Protein AF-A0A9E3UWG3-F1 (afdb_monomer_lite)

Structure (mmCIF, N/CA/C/O backbone):
data_AF-A0A9E3UWG3-F1
#
_entry.id   AF-A0A9E3UWG3-F1
#
loop_
_atom_site.group_PDB
_atom_site.id
_atom_site.type_symbol
_atom_site.label_atom_id
_atom_site.label_alt_id
_atom_site.label_comp_id
_atom_site.label_asym_id
_atom_site.label_entity_id
_atom_site.label_seq_id
_atom_site.pdbx_PDB_ins_code
_atom_site.Cartn_x
_atom_site.Cartn_y
_atom_site.Cartn_z
_atom_site.occupancy
_atom_site.B_iso_or_equiv
_atom_site.auth_seq_id
_atom_site.auth_comp_id
_atom_site.auth_asym_id
_atom_site.auth_atom_id
_atom_site.pdbx_PDB_model_num
ATOM 1 N N . MET A 1 1 ? 15.071 20.161 -8.185 1.00 39.47 1 MET A N 1
ATOM 2 C CA . MET A 1 1 ? 14.801 19.354 -6.969 1.00 39.47 1 MET A CA 1
ATOM 3 C C . MET A 1 1 ? 13.330 19.539 -6.672 1.00 39.47 1 MET A C 1
ATOM 5 O O . MET A 1 1 ? 12.957 20.353 -5.837 1.00 39.47 1 MET A O 1
ATOM 9 N N . ASP A 1 2 ? 12.503 18.858 -7.455 1.00 35.72 2 ASP A N 1
ATOM 10 C CA . ASP A 1 2 ? 11.132 19.292 -7.684 1.00 35.72 2 ASP A CA 1
ATOM 11 C C . ASP A 1 2 ? 10.154 18.436 -6.882 1.00 35.72 2 ASP A C 1
ATOM 13 O O . ASP A 1 2 ? 9.963 17.244 -7.119 1.00 35.72 2 ASP A O 1
ATOM 17 N N . SER A 1 3 ? 9.545 19.118 -5.916 1.00 42.72 3 SER A N 1
ATOM 18 C CA . SER A 1 3 ? 8.105 19.074 -5.686 1.00 42.72 3 SER A CA 1
ATOM 19 C C . SER A 1 3 ? 7.502 17.797 -5.110 1.00 42.72 3 SER A C 1
ATOM 21 O O . SER A 1 3 ? 6.572 17.205 -5.652 1.00 42.72 3 SER A O 1
ATOM 23 N N . LEU A 1 4 ?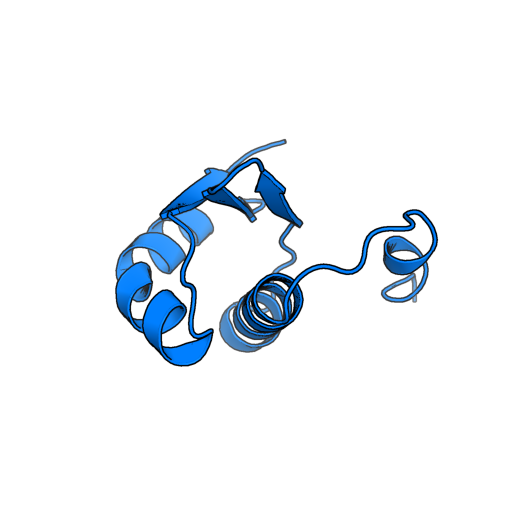 7.904 17.494 -3.873 1.00 47.81 4 LEU A N 1
ATOM 24 C CA . LEU A 1 4 ? 6.998 16.855 -2.907 1.00 47.81 4 LEU A CA 1
ATOM 25 C C . LEU A 1 4 ? 5.895 17.816 -2.415 1.00 47.81 4 LEU A C 1
ATOM 27 O O . LEU A 1 4 ? 4.844 17.351 -1.986 1.00 47.81 4 LEU A O 1
ATOM 31 N N . GLN A 1 5 ? 6.100 19.138 -2.502 1.00 47.28 5 GLN A N 1
ATOM 32 C CA . GLN A 1 5 ? 5.160 20.145 -1.985 1.00 47.28 5 GLN A CA 1
ATOM 33 C C . GLN A 1 5 ? 4.049 20.540 -2.978 1.00 47.28 5 GLN A C 1
ATOM 35 O O . GLN A 1 5 ? 2.945 20.856 -2.542 1.00 47.28 5 GLN A O 1
ATOM 40 N N . GLU A 1 6 ? 4.255 20.453 -4.300 1.00 41.72 6 GLU A N 1
ATOM 41 C CA . GLU A 1 6 ? 3.228 20.907 -5.265 1.00 41.72 6 GLU A CA 1
ATOM 42 C C . GLU A 1 6 ? 2.062 19.925 -5.465 1.00 41.72 6 GLU A C 1
ATOM 44 O O . GLU A 1 6 ? 0.971 20.330 -5.864 1.00 41.72 6 GLU A O 1
ATOM 49 N N . ILE A 1 7 ? 2.220 18.645 -5.114 1.00 52.06 7 ILE A N 1
ATOM 50 C CA . ILE A 1 7 ? 1.125 17.655 -5.208 1.00 52.06 7 ILE A CA 1
ATOM 51 C C . ILE A 1 7 ? 0.158 17.754 -4.007 1.00 52.06 7 ILE A C 1
ATOM 53 O O . ILE A 1 7 ? -0.892 17.111 -3.990 1.00 52.06 7 ILE A O 1
ATOM 57 N N . LEU A 1 8 ? 0.462 18.595 -3.013 1.00 52.06 8 LEU A N 1
ATOM 58 C CA . LEU A 1 8 ? -0.438 18.902 -1.894 1.00 52.06 8 LEU A CA 1
ATOM 59 C C . LEU A 1 8 ? -1.321 20.139 -2.136 1.00 52.06 8 LEU A C 1
ATOM 61 O O . LEU A 1 8 ? -2.232 20.387 -1.354 1.00 52.06 8 LEU A O 1
ATOM 65 N N . GLY A 1 9 ? -1.101 20.897 -3.217 1.00 41.06 9 GLY A N 1
ATOM 66 C CA . GLY A 1 9 ? -1.669 22.242 -3.378 1.00 41.06 9 GLY A CA 1
ATOM 67 C C . GLY A 1 9 ? -3.090 22.353 -3.941 1.00 41.06 9 GLY A C 1
ATOM 68 O O . GLY A 1 9 ? -3.592 23.467 -4.056 1.00 41.06 9 GLY A O 1
ATOM 69 N N . LYS A 1 10 ? -3.760 21.262 -4.338 1.00 44.53 10 LYS A N 1
ATOM 70 C CA . LYS A 1 10 ? -5.097 21.351 -4.963 1.00 44.53 10 LYS A CA 1
ATOM 71 C C . LYS A 1 10 ? -6.014 20.195 -4.594 1.00 44.53 10 LYS A C 1
ATOM 73 O O . LYS A 1 10 ? -6.247 19.300 -5.407 1.00 44.53 10 LYS A O 1
ATOM 78 N N . LYS A 1 11 ? -6.557 20.240 -3.382 1.00 42.19 11 LYS A N 1
ATOM 79 C CA . LYS A 1 11 ? -7.946 19.858 -3.101 1.00 42.19 11 LYS A CA 1
ATOM 80 C C . LYS A 1 11 ? -8.222 20.077 -1.622 1.00 42.19 11 LYS A C 1
ATOM 82 O O . LYS A 1 11 ? -7.675 19.358 -0.790 1.00 42.19 11 LYS A O 1
ATOM 87 N N . ASP A 1 12 ? -9.118 21.013 -1.320 1.00 47.03 12 ASP A N 1
ATOM 88 C CA . ASP A 1 12 ? -10.125 20.804 -0.280 1.00 47.03 12 ASP A CA 1
ATOM 89 C C . ASP A 1 12 ? -10.465 19.318 -0.222 1.00 47.03 12 ASP A C 1
ATOM 91 O O . ASP A 1 12 ? -10.723 18.764 -1.279 1.00 47.03 12 ASP A O 1
ATOM 95 N N . PHE A 1 13 ? -10.368 18.673 0.935 1.00 44.22 13 PHE A N 1
ATOM 96 C CA . PHE A 1 13 ? -11.027 17.415 1.321 1.00 44.22 13 PHE A CA 1
ATOM 97 C C . PHE A 1 13 ? -10.167 16.786 2.410 1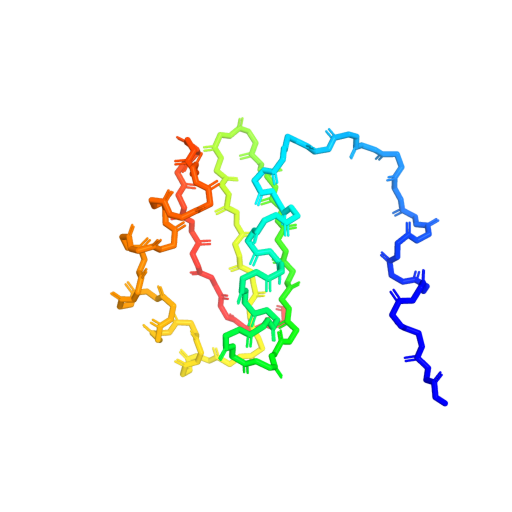.00 44.22 13 PHE A C 1
ATOM 99 O O . PHE A 1 13 ? -9.213 16.074 2.119 1.00 44.22 13 PHE A O 1
ATOM 106 N N . THR A 1 14 ? -10.518 17.062 3.662 1.00 49.12 14 THR A N 1
ATOM 107 C CA . THR A 1 14 ? -10.109 16.328 4.862 1.00 49.12 14 THR A CA 1
ATOM 108 C C . THR A 1 14 ? -10.256 14.820 4.611 1.00 49.12 14 THR A C 1
ATOM 110 O O . THR A 1 14 ? -11.387 14.330 4.587 1.00 49.12 14 THR A O 1
ATOM 113 N N . PRO A 1 15 ? -9.177 14.043 4.400 1.00 52.16 15 PRO A N 1
ATOM 114 C CA . PRO A 1 15 ? -9.290 12.598 4.345 1.00 52.16 15 PRO A CA 1
ATOM 115 C C . PRO A 1 15 ? -9.068 12.053 5.764 1.00 52.16 15 PRO A C 1
ATOM 117 O O . PRO A 1 15 ? -8.222 12.574 6.494 1.00 52.16 15 PRO A O 1
ATOM 120 N N . PRO A 1 16 ? -9.780 10.997 6.181 1.00 57.38 16 PRO A N 1
ATOM 121 C CA . PRO A 1 16 ? -9.495 10.343 7.451 1.00 57.38 16 PRO A CA 1
ATOM 122 C C . PRO A 1 16 ? -8.045 9.826 7.414 1.00 57.38 16 PRO A C 1
ATOM 124 O O . PRO A 1 16 ? -7.552 9.451 6.348 1.00 57.38 16 PRO A O 1
ATOM 127 N N . ASN A 1 17 ? -7.359 9.831 8.560 1.00 72.38 17 ASN A N 1
ATOM 128 C CA . ASN A 1 17 ? -5.925 9.539 8.766 1.00 72.38 17 ASN A CA 1
ATOM 129 C C . ASN A 1 17 ? -5.299 8.398 7.918 1.00 72.38 17 ASN A C 1
ATOM 131 O O . ASN A 1 17 ? -4.092 8.389 7.678 1.00 72.38 17 ASN A O 1
ATOM 135 N N . GLU A 1 18 ? -6.098 7.452 7.431 1.00 79.12 18 GLU A N 1
ATOM 136 C CA . GLU A 1 18 ? -5.699 6.294 6.627 1.00 79.12 18 GLU A CA 1
ATOM 137 C C . GLU A 1 18 ? -4.997 6.652 5.303 1.00 79.12 18 GLU A C 1
ATOM 139 O O . GLU A 1 18 ? -4.008 6.017 4.942 1.00 79.12 18 GLU A O 1
ATOM 144 N N . VAL A 1 19 ? -5.455 7.677 4.568 1.00 86.25 19 VAL A N 1
ATOM 145 C CA . VAL A 1 19 ? -4.867 8.029 3.253 1.00 86.25 19 VAL A CA 1
ATOM 146 C C . VAL A 1 19 ? -3.410 8.463 3.401 1.00 86.25 19 VAL A C 1
ATOM 148 O O . VAL A 1 19 ? -2.557 8.080 2.597 1.00 86.25 19 VAL A O 1
ATOM 151 N N . VAL A 1 20 ? -3.132 9.267 4.428 1.00 86.69 20 VAL A N 1
ATOM 152 C CA . VAL A 1 20 ? -1.784 9.753 4.741 1.00 86.69 20 VAL A CA 1
ATOM 153 C C . VAL A 1 20 ? -0.923 8.594 5.232 1.00 86.69 20 VAL A C 1
ATOM 155 O O . VAL A 1 20 ? 0.160 8.378 4.688 1.00 86.69 20 VAL A O 1
ATOM 158 N N . ALA A 1 21 ? -1.441 7.785 6.162 1.00 88.00 21 ALA A N 1
ATOM 159 C CA . ALA A 1 21 ? -0.732 6.633 6.709 1.00 88.00 21 ALA A CA 1
ATOM 160 C C . ALA A 1 21 ? -0.306 5.637 5.618 1.00 88.00 21 ALA A C 1
ATOM 162 O O . ALA A 1 21 ? 0.840 5.190 5.597 1.00 88.00 21 ALA A O 1
ATOM 163 N N . VAL A 1 22 ? -1.195 5.329 4.669 1.00 88.88 22 VAL A N 1
ATOM 164 C CA . VAL A 1 22 ? -0.900 4.412 3.560 1.00 88.88 22 VAL A CA 1
ATOM 165 C C . VAL A 1 22 ? 0.121 5.008 2.595 1.00 88.88 22 VAL A C 1
ATOM 167 O O . VAL A 1 22 ? 1.055 4.313 2.189 1.00 88.88 22 VAL A O 1
ATOM 170 N N . LYS A 1 23 ? -0.004 6.295 2.245 1.00 89.00 23 LYS A N 1
ATOM 171 C CA . LYS A 1 23 ? 0.987 6.974 1.397 1.00 89.00 23 LYS A CA 1
ATOM 172 C C . LYS A 1 23 ? 2.371 6.964 2.035 1.00 89.00 23 LYS A C 1
ATOM 174 O O . LYS A 1 23 ? 3.350 6.646 1.355 1.00 89.00 23 LYS A O 1
ATOM 179 N N . GLU A 1 24 ? 2.462 7.282 3.323 1.00 88.31 24 GLU A N 1
ATOM 180 C CA . GLU A 1 24 ? 3.728 7.259 4.052 1.00 88.31 24 GLU A CA 1
ATOM 181 C C . GLU A 1 24 ? 4.291 5.850 4.165 1.00 88.31 24 GLU A C 1
ATOM 183 O O . GLU A 1 24 ? 5.481 5.659 3.922 1.00 88.31 24 GLU A O 1
ATOM 188 N N . TYR A 1 25 ? 3.457 4.855 4.471 1.00 89.56 25 TYR A N 1
ATOM 189 C CA . TYR A 1 25 ? 3.887 3.463 4.529 1.00 89.56 25 TYR A CA 1
ATOM 190 C C . TYR A 1 25 ? 4.504 3.028 3.200 1.00 89.56 25 TYR A C 1
ATOM 192 O O . TYR A 1 25 ? 5.626 2.523 3.183 1.00 89.56 25 TYR A O 1
ATOM 200 N N . ILE A 1 26 ? 3.821 3.282 2.079 1.00 89.44 26 ILE A N 1
ATOM 201 C CA . ILE A 1 26 ? 4.306 2.888 0.753 1.00 89.44 26 ILE A CA 1
ATOM 202 C C . ILE A 1 26 ? 5.599 3.627 0.399 1.00 89.44 26 ILE A C 1
ATOM 204 O O . ILE A 1 26 ? 6.558 3.007 -0.064 1.00 89.44 26 ILE A O 1
ATOM 208 N N . THR A 1 27 ? 5.655 4.931 0.673 1.00 89.94 27 THR A N 1
ATOM 209 C CA . THR A 1 27 ? 6.838 5.755 0.394 1.00 89.94 27 THR A CA 1
ATOM 210 C C . THR A 1 27 ? 8.040 5.295 1.219 1.00 89.94 27 THR A C 1
ATOM 212 O O . THR A 1 27 ? 9.129 5.127 0.677 1.00 89.94 27 THR A O 1
ATOM 215 N N . ARG A 1 28 ? 7.863 5.026 2.517 1.00 88.62 28 ARG A N 1
ATOM 216 C CA . ARG A 1 28 ? 8.949 4.598 3.414 1.00 88.62 28 ARG A CA 1
ATOM 217 C C . ARG A 1 28 ? 9.406 3.164 3.130 1.00 88.62 28 ARG A C 1
ATOM 219 O O . ARG A 1 28 ? 10.603 2.898 3.124 1.00 88.62 28 ARG A O 1
ATOM 226 N N . ARG A 1 29 ? 8.465 2.242 2.896 1.00 89.56 29 ARG A N 1
ATOM 227 C CA . ARG A 1 29 ? 8.724 0.802 2.709 1.00 89.56 29 ARG A CA 1
ATOM 228 C C . ARG A 1 29 ? 9.275 0.490 1.321 1.00 89.56 29 ARG A C 1
ATOM 230 O O . ARG A 1 29 ? 10.250 -0.246 1.211 1.00 89.56 29 ARG A O 1
ATOM 237 N N . TYR A 1 30 ? 8.651 1.033 0.279 1.00 88.69 30 TYR A N 1
ATOM 238 C CA . TYR A 1 30 ? 8.931 0.666 -1.111 1.00 88.69 30 TYR A CA 1
ATOM 239 C C . TYR A 1 30 ? 9.656 1.765 -1.893 1.00 88.69 30 TYR A C 1
ATOM 241 O O . TYR A 1 30 ? 9.962 1.558 -3.065 1.00 88.69 30 TYR A O 1
ATOM 249 N N . LYS A 1 31 ? 9.931 2.927 -1.274 1.00 89.00 31 LYS A N 1
ATOM 250 C CA . LYS A 1 31 ? 10.590 4.083 -1.915 1.00 89.00 31 LYS A CA 1
ATOM 251 C C . LYS A 1 31 ? 9.929 4.471 -3.241 1.00 89.00 31 LYS A C 1
ATOM 253 O O . LYS A 1 31 ? 10.596 4.866 -4.192 1.00 89.00 31 LYS A O 1
ATOM 258 N N . SER A 1 32 ? 8.607 4.320 -3.307 1.00 88.19 32 SER A N 1
ATOM 259 C CA . SER A 1 32 ? 7.831 4.491 -4.530 1.00 88.19 32 SER A CA 1
ATOM 260 C C . SER A 1 32 ? 6.653 5.424 -4.304 1.00 88.19 32 SER A C 1
ATOM 262 O O . SER A 1 32 ? 6.096 5.497 -3.207 1.00 88.19 32 SER A O 1
ATOM 264 N N . THR A 1 33 ? 6.274 6.143 -5.356 1.00 85.94 33 THR A N 1
ATOM 265 C CA . THR A 1 33 ? 5.134 7.053 -5.331 1.00 85.94 33 THR A CA 1
ATOM 266 C C . THR A 1 33 ? 3.835 6.272 -5.504 1.00 85.94 33 THR A C 1
ATOM 268 O O . THR A 1 33 ? 3.756 5.291 -6.244 1.00 85.94 33 THR A O 1
ATOM 271 N N . SER A 1 34 ? 2.789 6.700 -4.800 1.00 87.81 34 SER A N 1
ATOM 272 C CA . SER A 1 34 ? 1.462 6.099 -4.912 1.00 87.81 34 SER A CA 1
ATOM 273 C C . SER A 1 34 ? 0.371 7.156 -4.841 1.00 87.81 34 SER A C 1
ATOM 275 O O . SER A 1 34 ? 0.486 8.174 -4.154 1.00 87.81 34 SER A O 1
ATOM 277 N N . THR A 1 35 ? -0.712 6.913 -5.571 1.00 89.38 35 THR A N 1
ATOM 278 C CA . THR A 1 35 ? -1.927 7.719 -5.476 1.00 89.38 35 THR A CA 1
ATOM 279 C C . THR A 1 35 ? -2.946 6.947 -4.664 1.00 89.38 35 THR A C 1
ATOM 281 O O . THR A 1 35 ? -3.413 5.897 -5.090 1.00 89.38 35 THR A O 1
ATOM 284 N N . VAL A 1 36 ? -3.308 7.483 -3.504 1.00 88.75 36 VAL A N 1
ATOM 285 C CA . VAL A 1 36 ? -4.308 6.888 -2.613 1.00 88.75 36 VAL A CA 1
ATOM 286 C C . VAL A 1 36 ? -5.525 7.799 -2.579 1.00 88.75 36 VAL A C 1
ATOM 288 O O . VAL A 1 36 ? -5.374 9.016 -2.432 1.00 88.75 36 VAL A O 1
ATOM 291 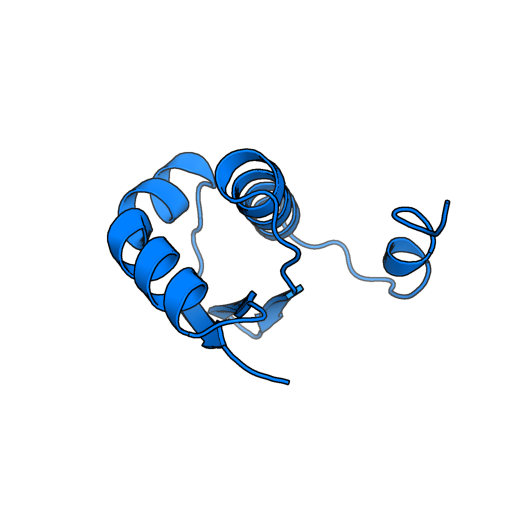N N . ARG A 1 37 ? -6.717 7.227 -2.758 1.00 86.88 37 ARG A N 1
ATOM 292 C CA . ARG A 1 37 ? -8.002 7.938 -2.710 1.00 86.88 37 ARG A CA 1
ATOM 293 C C . ARG A 1 37 ? -9.054 7.072 -2.028 1.00 86.88 37 ARG A C 1
ATOM 295 O O . ARG A 1 37 ? -9.030 5.857 -2.185 1.00 86.88 37 ARG A O 1
ATOM 302 N N . VAL A 1 38 ? -9.975 7.706 -1.310 1.00 86.31 38 VAL A N 1
ATOM 303 C CA . VAL A 1 38 ? -11.163 7.051 -0.748 1.00 86.31 38 VAL A CA 1
ATOM 304 C C . VAL A 1 38 ? -12.349 7.376 -1.648 1.00 86.31 38 VAL A C 1
ATOM 306 O O . VAL A 1 38 ? -12.549 8.536 -2.004 1.00 86.31 38 VAL A O 1
ATOM 309 N N . GLU A 1 39 ? -13.121 6.364 -2.029 1.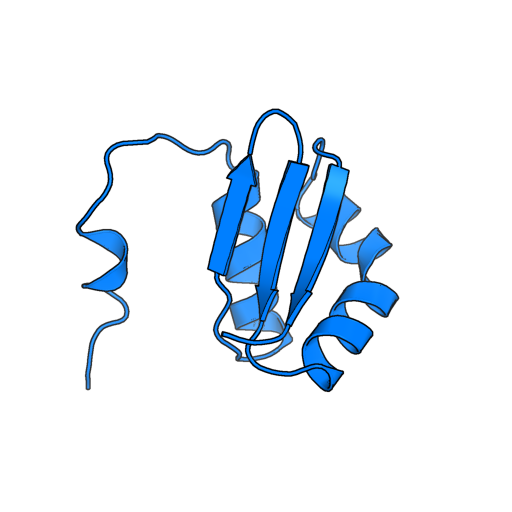00 85.69 39 GLU A N 1
ATOM 310 C CA . GLU A 1 39 ? -14.342 6.516 -2.815 1.00 85.69 39 GLU A CA 1
ATOM 311 C C . GLU A 1 39 ? -15.473 5.691 -2.198 1.00 85.69 39 GLU A C 1
ATOM 313 O O . GLU A 1 39 ? -15.414 4.461 -2.190 1.00 85.69 39 GLU A O 1
ATOM 318 N N . ARG A 1 40 ? -16.508 6.387 -1.705 1.00 81.25 40 ARG A N 1
ATOM 319 C CA . ARG A 1 40 ? -17.707 5.861 -1.017 1.00 81.25 40 ARG A CA 1
ATOM 320 C C . ARG A 1 40 ? -17.413 5.051 0.251 1.00 81.25 40 ARG A C 1
ATOM 322 O O . ARG A 1 40 ? -17.782 5.502 1.323 1.00 81.25 40 ARG A O 1
ATOM 329 N N . ASP A 1 41 ? -16.759 3.902 0.118 1.00 85.00 41 ASP A N 1
ATOM 330 C CA . ASP A 1 41 ? -16.335 3.023 1.221 1.00 85.00 41 ASP A CA 1
ATOM 331 C C . ASP A 1 41 ? -15.089 2.179 0.862 1.00 85.00 41 ASP A C 1
ATOM 333 O O . ASP A 1 41 ? -14.768 1.147 1.456 1.00 85.00 41 ASP A O 1
ATOM 337 N N . VAL A 1 42 ? -14.388 2.589 -0.195 1.00 87.44 42 VAL A N 1
ATOM 338 C CA . VAL A 1 42 ? -13.275 1.844 -0.773 1.00 87.44 42 VAL A CA 1
ATOM 339 C C . VAL A 1 42 ? -12.034 2.720 -0.778 1.00 87.44 42 VAL A C 1
ATOM 341 O O . VAL A 1 42 ? -12.039 3.819 -1.333 1.00 87.44 42 VAL A O 1
ATOM 344 N N . LEU A 1 43 ? -10.943 2.211 -0.211 1.00 88.94 43 LEU A N 1
ATOM 345 C CA . LEU A 1 43 ? -9.622 2.806 -0.329 1.00 88.94 43 LEU A CA 1
ATOM 346 C C . LEU A 1 43 ? -8.943 2.254 -1.583 1.00 88.94 43 LEU A C 1
ATOM 348 O O . LEU A 1 43 ? -8.620 1.070 -1.670 1.00 88.94 43 LEU A O 1
ATOM 352 N N . ILE A 1 44 ? -8.716 3.119 -2.563 1.00 90.69 44 ILE A N 1
ATOM 353 C CA . ILE A 1 44 ? -8.076 2.771 -3.826 1.00 90.69 44 ILE A CA 1
ATOM 354 C C . ILE A 1 44 ? -6.626 3.246 -3.788 1.00 90.69 44 ILE A C 1
ATOM 356 O O . ILE A 1 44 ? -6.356 4.448 -3.720 1.00 90.69 44 ILE A O 1
ATOM 360 N N . ILE A 1 45 ? -5.698 2.299 -3.891 1.00 91.62 45 ILE A N 1
ATOM 361 C CA . ILE A 1 45 ? -4.262 2.542 -4.025 1.00 91.62 45 ILE A CA 1
ATOM 362 C C . ILE A 1 45 ? -3.873 2.304 -5.481 1.00 91.62 45 ILE A C 1
ATOM 364 O O . ILE A 1 45 ? -4.034 1.201 -6.000 1.00 91.62 45 ILE A O 1
ATOM 368 N N . ARG A 1 46 ? -3.335 3.329 -6.141 1.00 91.69 46 ARG A N 1
ATOM 369 C CA . ARG A 1 46 ? -2.705 3.220 -7.459 1.00 91.69 46 ARG A CA 1
ATOM 370 C C . ARG A 1 46 ? -1.196 3.319 -7.336 1.00 91.69 46 ARG A C 1
ATOM 372 O O . ARG A 1 46 ? -0.683 4.272 -6.744 1.00 91.69 46 ARG A O 1
ATOM 379 N N . VAL A 1 47 ? -0.510 2.362 -7.944 1.00 92.50 47 VAL A N 1
ATOM 380 C CA . VAL A 1 47 ? 0.951 2.283 -7.995 1.00 92.50 47 VAL A CA 1
ATOM 381 C C . VAL A 1 47 ? 1.465 2.210 -9.435 1.00 92.50 47 VAL A C 1
ATOM 383 O O . VAL A 1 47 ? 0.740 1.766 -10.326 1.00 92.50 47 VAL A O 1
ATOM 386 N N . PRO A 1 48 ? 2.713 2.640 -9.691 1.00 90.44 48 PRO A N 1
ATOM 387 C CA . PRO A 1 48 ? 3.246 2.742 -11.049 1.00 90.44 48 PRO A CA 1
ATOM 388 C C . PRO A 1 48 ? 3.488 1.393 -11.740 1.00 90.44 48 PRO A C 1
ATOM 390 O O . PRO A 1 48 ? 3.490 1.349 -12.966 1.00 90.44 48 PRO A O 1
ATOM 393 N N . SER A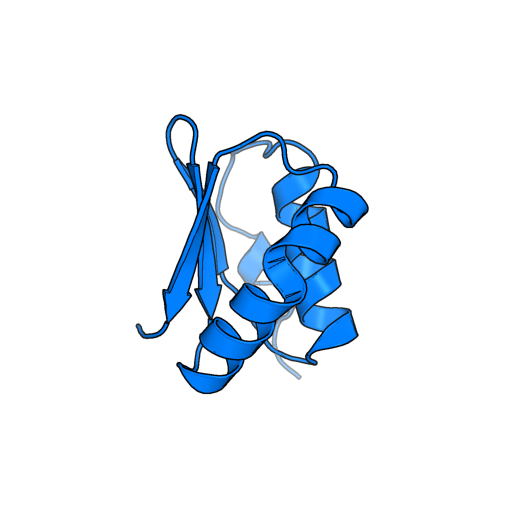 1 49 ? 3.695 0.300 -10.996 1.00 92.31 49 SER A N 1
ATOM 394 C CA . SER A 1 49 ? 4.041 -1.005 -11.573 1.00 92.31 49 SER A CA 1
ATOM 395 C C . SER A 1 49 ? 3.182 -2.147 -11.033 1.00 92.31 49 SER A C 1
ATOM 397 O O . SER A 1 49 ? 2.747 -2.139 -9.879 1.00 92.31 49 SER A O 1
ATOM 399 N N . SER A 1 50 ? 2.967 -3.159 -11.877 1.00 92.00 50 SER A N 1
ATOM 400 C CA . SER A 1 50 ? 2.277 -4.402 -11.510 1.00 92.00 50 SER A CA 1
ATOM 401 C C . SER A 1 50 ? 3.040 -5.188 -10.445 1.00 92.00 50 SER A C 1
ATOM 403 O O . SER A 1 50 ? 2.424 -5.733 -9.535 1.00 92.00 50 SER A O 1
ATOM 405 N N . ALA A 1 51 ? 4.375 -5.179 -10.505 1.00 92.38 51 ALA A N 1
ATOM 406 C CA . ALA A 1 51 ? 5.225 -5.799 -9.494 1.00 92.38 51 ALA A CA 1
ATOM 407 C C . ALA A 1 51 ? 4.994 -5.182 -8.106 1.00 92.38 51 ALA A C 1
ATOM 409 O O . ALA A 1 51 ? 4.788 -5.907 -7.139 1.00 92.38 51 ALA A O 1
ATOM 410 N N . LEU A 1 52 ? 4.949 -3.847 -8.006 1.00 91.31 52 LEU A N 1
ATOM 411 C CA . LEU A 1 52 ? 4.686 -3.177 -6.733 1.00 91.31 52 LEU A CA 1
ATOM 412 C C . LEU A 1 52 ? 3.263 -3.449 -6.232 1.00 91.31 52 LEU A C 1
ATOM 414 O O . LEU A 1 52 ? 3.070 -3.653 -5.036 1.00 91.31 52 LEU A O 1
ATOM 418 N N . ALA A 1 53 ? 2.276 -3.494 -7.132 1.00 93.06 53 ALA A N 1
ATOM 419 C CA . ALA A 1 53 ? 0.911 -3.861 -6.764 1.00 93.06 53 ALA A CA 1
ATOM 420 C C . ALA A 1 53 ? 0.844 -5.274 -6.178 1.00 93.06 53 ALA A C 1
ATOM 422 O O . ALA A 1 53 ? 0.254 -5.450 -5.115 1.00 93.06 53 ALA A O 1
ATOM 423 N N . ALA A 1 54 ? 1.494 -6.249 -6.819 1.00 93.81 54 ALA A N 1
ATOM 424 C CA . ALA A 1 54 ? 1.561 -7.621 -6.328 1.00 93.81 54 ALA A CA 1
ATOM 425 C C . ALA A 1 54 ? 2.240 -7.693 -4.952 1.00 93.81 54 ALA A C 1
ATOM 427 O O . ALA A 1 54 ? 1.712 -8.324 -4.042 1.00 93.81 54 ALA A O 1
ATOM 428 N N . THR A 1 55 ? 3.353 -6.981 -4.755 1.00 92.81 55 THR A N 1
ATOM 429 C CA . THR A 1 55 ? 4.041 -6.931 -3.457 1.00 92.81 55 THR A CA 1
ATOM 430 C C . THR A 1 55 ? 3.155 -6.349 -2.357 1.00 92.81 55 THR A C 1
ATOM 432 O O . THR A 1 55 ? 3.046 -6.932 -1.282 1.00 92.81 55 THR A O 1
ATOM 435 N N . ILE A 1 56 ? 2.473 -5.230 -2.617 1.00 92.00 56 ILE A N 1
ATOM 436 C CA . ILE A 1 56 ? 1.554 -4.626 -1.638 1.00 92.00 56 ILE A CA 1
ATOM 437 C C . ILE A 1 56 ? 0.365 -5.556 -1.367 1.00 92.00 56 ILE A C 1
ATOM 439 O O . ILE A 1 56 ? -0.136 -5.594 -0.249 1.00 92.00 56 ILE A O 1
ATOM 443 N N . GLN A 1 57 ? -0.077 -6.321 -2.365 1.00 92.44 57 GLN A N 1
ATOM 444 C CA . GLN A 1 57 ? -1.157 -7.291 -2.215 1.00 92.44 57 GLN A CA 1
ATOM 445 C C . GLN A 1 57 ? -0.748 -8.481 -1.332 1.00 92.44 57 GLN A C 1
ATOM 447 O O . GLN A 1 57 ? -1.560 -8.963 -0.546 1.00 92.44 57 GLN A O 1
ATOM 452 N N . LEU A 1 58 ? 0.517 -8.907 -1.385 1.00 92.88 58 LEU A N 1
ATOM 453 C CA . LEU A 1 58 ? 1.068 -9.900 -0.453 1.00 92.88 58 LEU A CA 1
ATOM 454 C C . LEU A 1 58 ? 1.161 -9.345 0.979 1.00 92.88 58 LEU A C 1
ATOM 456 O O . LEU A 1 58 ? 0.810 -10.031 1.935 1.00 92.88 58 LEU A O 1
ATOM 460 N N . ASP A 1 59 ? 1.566 -8.082 1.126 1.00 91.25 59 ASP A N 1
ATOM 461 C CA . ASP A 1 59 ? 1.647 -7.366 2.409 1.00 91.25 59 ASP A CA 1
ATOM 462 C C . ASP A 1 59 ? 0.300 -6.752 2.855 1.00 91.25 59 ASP A C 1
ATOM 464 O O . ASP A 1 59 ? 0.243 -6.006 3.837 1.00 91.25 59 ASP A O 1
ATOM 468 N N . GLN A 1 60 ? -0.806 -7.056 2.165 1.00 90.62 60 GLN A N 1
ATOM 469 C CA . GLN A 1 60 ? -2.078 -6.341 2.314 1.00 90.62 60 GLN A CA 1
ATOM 470 C C . GLN A 1 60 ? -2.594 -6.359 3.755 1.00 90.62 60 GLN A C 1
ATOM 472 O O . GLN A 1 60 ? -3.063 -5.345 4.268 1.00 90.62 60 GLN A O 1
ATOM 477 N N . ARG A 1 61 ? -2.490 -7.508 4.426 1.00 90.50 61 ARG A N 1
ATOM 478 C CA . ARG A 1 61 ? -2.948 -7.667 5.810 1.00 90.50 61 ARG A CA 1
ATOM 479 C C . ARG A 1 61 ? -2.134 -6.808 6.778 1.00 90.50 61 ARG A C 1
ATOM 481 O O . ARG A 1 61 ? -2.710 -6.149 7.636 1.00 90.50 61 ARG A O 1
ATOM 488 N N . THR A 1 62 ? -0.817 -6.766 6.592 1.00 91.06 62 THR A N 1
ATOM 489 C CA . THR A 1 62 ? 0.102 -5.923 7.369 1.00 91.06 62 THR A CA 1
ATOM 490 C C . THR A 1 62 ? -0.179 -4.442 7.141 1.00 91.06 62 THR A C 1
ATOM 492 O O . THR A 1 62 ? -0.123 -3.650 8.079 1.00 91.06 62 THR A O 1
ATOM 495 N N . LEU A 1 63 ? -0.483 -4.057 5.900 1.00 89.25 63 LEU A N 1
ATOM 496 C CA . LEU A 1 63 ? -0.850 -2.687 5.555 1.00 89.25 63 LEU A CA 1
ATOM 497 C C . LEU A 1 63 ? -2.154 -2.272 6.251 1.00 89.25 63 LEU A C 1
ATOM 499 O O . LEU A 1 63 ? -2.206 -1.196 6.838 1.00 89.25 63 LEU A O 1
ATOM 503 N N . ILE A 1 64 ? -3.182 -3.125 6.213 1.00 90.50 64 ILE A N 1
ATOM 504 C CA . ILE A 1 64 ? -4.470 -2.873 6.876 1.00 90.50 64 ILE A CA 1
ATOM 505 C C . ILE A 1 64 ? -4.275 -2.684 8.380 1.00 90.50 64 ILE A C 1
ATOM 507 O O . ILE A 1 64 ? -4.777 -1.710 8.933 1.00 90.50 64 ILE A O 1
ATOM 511 N N . ASP A 1 65 ? -3.508 -3.566 9.019 1.00 90.31 65 ASP A N 1
ATOM 512 C CA . ASP A 1 65 ? -3.238 -3.509 10.456 1.00 90.31 65 ASP A CA 1
ATOM 513 C C . ASP A 1 65 ? -2.454 -2.244 10.848 1.00 90.31 65 ASP A C 1
ATOM 515 O O . ASP A 1 65 ? -2.888 -1.464 11.696 1.00 90.31 65 ASP A O 1
ATOM 519 N N . LYS A 1 66 ? -1.342 -1.959 10.159 1.00 87.75 66 LYS A N 1
ATOM 520 C CA . LYS A 1 66 ? -0.480 -0.810 10.479 1.00 87.75 66 LYS A CA 1
ATOM 521 C C . LYS A 1 66 ? -1.117 0.538 10.185 1.00 87.75 66 LYS A C 1
ATOM 523 O O . LYS A 1 66 ? -0.858 1.501 10.900 1.00 87.75 66 LYS A O 1
ATOM 528 N N . CYS A 1 67 ? -1.905 0.622 9.119 1.00 87.75 67 CYS A N 1
ATOM 529 C CA . CYS A 1 67 ? -2.577 1.856 8.731 1.00 87.75 67 CYS A CA 1
ATOM 530 C C . CYS A 1 67 ? -4.001 1.951 9.294 1.00 87.75 67 CYS A C 1
ATOM 532 O O . CYS A 1 67 ? -4.680 2.931 8.999 1.00 87.75 67 CYS A O 1
ATOM 534 N N . GLN A 1 68 ? -4.435 0.963 10.094 1.00 87.12 68 GLN A N 1
ATOM 535 C CA . GLN A 1 68 ? -5.768 0.881 10.699 1.00 87.12 68 GLN A CA 1
ATOM 536 C C . GLN A 1 68 ? -6.884 1.109 9.667 1.00 87.12 68 GLN A C 1
ATOM 538 O O . GLN A 1 68 ? -7.837 1.842 9.923 1.00 87.12 68 GLN A O 1
ATOM 543 N N . ILE A 1 69 ? -6.731 0.511 8.478 1.00 86.81 69 ILE A N 1
ATOM 544 C CA . ILE A 1 69 ? -7.634 0.727 7.343 1.00 86.81 69 ILE A CA 1
ATOM 545 C C . ILE A 1 69 ? -8.976 0.068 7.648 1.00 86.81 69 ILE A C 1
ATOM 547 O O . ILE A 1 69 ? -9.058 -1.154 7.773 1.00 86.81 69 ILE A O 1
ATOM 551 N N . LYS A 1 70 ? -10.035 0.870 7.720 1.00 84.75 70 LYS A N 1
ATOM 552 C CA . LYS A 1 70 ? -11.408 0.390 7.927 1.00 84.75 70 LYS A CA 1
ATOM 553 C C . LYS A 1 70 ? -12.134 0.122 6.614 1.00 84.75 70 LYS A C 1
ATOM 555 O O . LYS A 1 70 ? -12.993 -0.751 6.550 1.00 84.75 70 LYS A O 1
ATOM 560 N N . HIS A 1 71 ? -11.770 0.861 5.572 1.00 87.38 71 HIS A N 1
ATOM 561 C CA . HIS A 1 71 ? -12.385 0.765 4.255 1.00 87.38 71 HIS A CA 1
ATOM 562 C C . HIS A 1 71 ? -11.934 -0.484 3.497 1.00 87.38 71 HIS A C 1
ATOM 564 O O . HIS A 1 71 ? -10.830 -1.008 3.684 1.00 87.38 71 HIS A O 1
ATOM 570 N N . ARG A 1 72 ? -12.752 -0.923 2.538 1.00 88.25 72 ARG A N 1
ATOM 571 C CA . ARG A 1 72 ? -12.355 -2.000 1.630 1.00 88.25 72 ARG A CA 1
ATOM 572 C C . ARG A 1 72 ? -11.161 -1.554 0.789 1.00 88.25 72 ARG A C 1
ATOM 574 O O . ARG A 1 72 ? -11.233 -0.561 0.074 1.00 88.25 72 ARG A O 1
ATOM 581 N N . LEU A 1 73 ? -10.074 -2.314 0.829 1.00 89.94 73 LEU A N 1
ATOM 582 C CA . LEU A 1 73 ? -8.851 -1.971 0.113 1.00 89.94 73 LEU A CA 1
ATOM 583 C C . LEU A 1 73 ? -8.837 -2.550 -1.312 1.00 89.94 73 LEU A C 1
ATOM 585 O O . LEU A 1 73 ? -9.024 -3.752 -1.506 1.00 89.94 73 LEU A O 1
ATOM 589 N N . ILE A 1 74 ? -8.569 -1.701 -2.306 1.00 91.50 74 ILE A N 1
ATOM 590 C CA . ILE A 1 74 ? -8.351 -2.082 -3.705 1.00 91.50 74 ILE A CA 1
ATOM 591 C C . ILE A 1 74 ? -7.000 -1.544 -4.170 1.00 91.50 74 ILE A C 1
ATOM 593 O O . ILE A 1 74 ? -6.748 -0.341 -4.130 1.00 91.50 74 ILE A O 1
ATOM 597 N N . ILE A 1 75 ? -6.156 -2.436 -4.684 1.00 92.25 75 ILE A N 1
ATOM 598 C CA . ILE A 1 75 ? -4.848 -2.094 -5.245 1.00 92.25 75 ILE A CA 1
ATOM 599 C C . ILE A 1 75 ? -4.945 -2.186 -6.770 1.00 92.25 75 ILE A C 1
ATOM 601 O O . ILE A 1 75 ? -5.433 -3.174 -7.315 1.00 92.25 75 ILE A O 1
ATOM 605 N N . ARG A 1 76 ? -4.5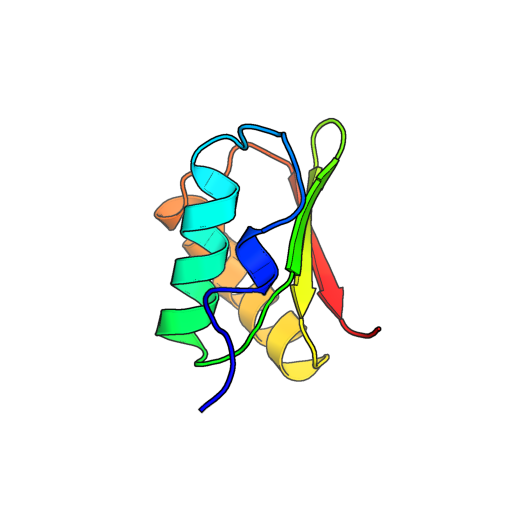09 -1.137 -7.466 1.00 91.69 76 ARG A N 1
ATOM 606 C CA . ARG A 1 76 ? -4.455 -1.054 -8.929 1.00 91.69 76 ARG A CA 1
ATOM 607 C C . ARG A 1 76 ? -3.070 -0.600 -9.373 1.00 91.69 76 ARG A C 1
ATOM 609 O O . ARG A 1 76 ? -2.389 0.132 -8.657 1.00 91.69 76 ARG A O 1
ATOM 616 N N . TYR A 1 77 ? -2.683 -0.989 -10.578 1.00 91.44 77 TYR A N 1
ATOM 617 C CA . TYR A 1 77 ? -1.467 -0.517 -11.232 1.00 91.44 77 TYR A CA 1
ATOM 618 C C . TYR A 1 77 ? -1.788 0.068 -12.606 1.00 91.44 77 TYR A C 1
ATOM 620 O O . TYR A 1 77 ? -2.812 -0.269 -13.200 1.00 91.44 77 TYR A O 1
ATOM 628 N N . GLY A 1 78 ? -0.907 0.937 -13.098 1.00 82.00 78 GLY A N 1
ATOM 629 C CA . GLY A 1 78 ? -1.063 1.618 -14.385 1.00 82.00 78 GLY A CA 1
ATOM 630 C C . GLY A 1 78 ? -1.401 3.105 -14.252 1.00 82.00 78 GLY A C 1
ATOM 631 O O . GLY A 1 78 ? -1.487 3.638 -13.142 1.00 82.00 78 GLY A O 1
ATOM 632 N N . ARG A 1 79 ? -1.537 3.773 -15.404 1.00 60.81 79 ARG A N 1
ATOM 633 C CA . ARG A 1 79 ? -1.939 5.186 -15.506 1.00 60.81 79 ARG A CA 1
ATOM 634 C C . ARG A 1 79 ? -3.446 5.347 -15.309 1.00 60.81 79 ARG A C 1
ATOM 636 O O . ARG A 1 79 ? -4.196 4.590 -15.957 1.00 60.81 79 ARG A O 1
#

pLDDT: mean 79.83, std 17.77, range [35.72, 93.81]

Radius of gyration: 12.36 Å; chains: 1; bounding box: 32×32×26 Å

Foldseek 3Di:
DDDPPPVPPDDDDDDPQLQVQLQCCCCVPVVFGWDWDDDPQEIEIEGADPVSLVVCVVCVVVSCVRSVRPGHYDYYYDD

Sequence (79 aa):
MDSLQEILGKKDFTPPNEVVAVKEYITRRYKSTSTVRVERDVLIIRVPSSALAATIQLDQRTLIDKCQIKHRLIIRYGR

Secondary structure (DSSP, 8-state):
---SSGGGSS------THHHHHHHHHHHHH----EEEEETTEEEEEES-HHHHHHHHHTHHHHHHHHT--SEEEEEE--